Protein AF-A0A0K0D9V3-F1 (afdb_monomer)

Nearest PDB structures (foldseek):
  1c7z-assembly1_A  TM=9.367E-01  e=8.408E-10  Rattus norvegicus
  5htk-assembly1_B  TM=8.788E-01  e=4.627E-10  Homo sapiens
  6etj-assembly1_A  TM=8.778E-01  e=1.338E-09  Homo sapiens
  4d4k-assembly1_A  TM=8.762E-01  e=4.721E-09  Homo sapiens
  2bif-assembly1_B  TM=8.470E-01  e=2.275E-09  Rattus norvegicus

Organism: Angiostrongylus cantonensis (NCBI:txid6313)

Solvent-accessible surface area (backbone atoms only — not comparable to full-atom values): 7078 Å² total; per-residue (Å²): 133,92,77,72,62,76,26,38,34,42,20,11,69,49,69,73,34,42,57,54,52,62,76,39,53,93,53,36,72,45,80,46,75,38,68,74,34,40,51,78,48,63,42,69,58,96,58,50,92,53,49,73,66,52,42,43,72,77,36,51,66,61,44,52,49,34,72,75,37,57,50,76,38,56,45,80,88,31,44,23,53,56,56,48,50,67,54,37,49,66,55,52,58,49,56,73,78,52,77,56,73,47,78,39,62,33,74,63,50,53,51,47,69,76,62,55,79,76,82,80,124

Mean predicted aligned error: 8.4 Å

InterPro domains:
  IPR003094 Fructose-2,6-bisphosphatase [PTHR10606] (5-109)
  IPR013078 Histidine phosphatase superfamily, clade-1 [PF00300] (9-109)
  IPR029033 Histidine phosphatase superfamily [G3DSA:3.40.50.1240] (2-116)
  IPR029033 Histidine phosphatase superfamily [SSF53254] (7-113)

pLDDT: mean 79.08, std 13.3, range [35.47, 93.81]

Sequence (121 aa):
GECANKFCVWSSQRIRAVQTAASLQECSTHIEYWKVLDDIDVVSGICEGLTYDDFQTRYPKQFAERENDKYHFRYPSGESYEDLVSRLEPVIMELERQSNILVISHQVCSYLFTRCPVSTE

Foldseek 3Di:
DDDLPAAEEEFEPDPVRVVVQVVCVVSYNYYHYDVLQEDWFLPCDPCNPDDPVNCCVVPVPLVVVCVVPVQPRAHVVTDHVVRSLVSCVVVLVVPVVDPRYHYRHDDSSVVCSVPVPPPPD

Radius of gyration: 17.29 Å; Cα contacts (8 Å, |Δi|>4): 147; chains: 1; bounding box: 44×36×43 Å

Structure (mmCIF, N/CA/C/O backbone):
data_AF-A0A0K0D9V3-F1
#
_entry.id   AF-A0A0K0D9V3-F1
#
loop_
_atom_site.group_PDB
_atom_site.id
_atom_site.type_symbol
_atom_site.label_atom_id
_atom_site.label_alt_id
_atom_site.label_comp_id
_atom_site.label_asym_id
_atom_site.label_entity_id
_atom_site.label_seq_id
_atom_sit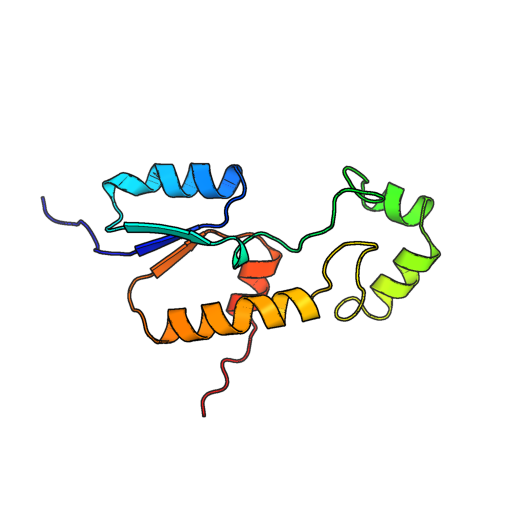e.pdbx_PDB_ins_code
_atom_site.Cartn_x
_atom_site.Cartn_y
_atom_site.Cartn_z
_atom_site.occupancy
_atom_site.B_iso_or_equiv
_atom_site.auth_seq_id
_atom_site.auth_comp_id
_atom_site.auth_asym_id
_atom_site.auth_atom_id
_atom_site.pdbx_PDB_model_num
ATOM 1 N N . GLY A 1 1 ? -25.014 11.633 21.254 1.00 38.12 1 GLY A N 1
ATOM 2 C CA . GLY A 1 1 ? -25.484 11.153 19.947 1.00 38.12 1 GLY A CA 1
ATOM 3 C C . GLY A 1 1 ? -24.542 10.063 19.520 1.00 38.12 1 GLY A C 1
ATOM 4 O O . GLY A 1 1 ? -23.400 10.365 19.216 1.00 38.12 1 GLY A O 1
ATOM 5 N N . GLU A 1 2 ? -24.975 8.815 19.648 1.00 55.53 2 GLU A N 1
ATOM 6 C CA . GLU A 1 2 ? -24.194 7.623 19.320 1.00 55.53 2 GLU A CA 1
ATOM 7 C C . GLU A 1 2 ? -24.094 7.452 17.804 1.00 55.53 2 GLU A C 1
ATOM 9 O O . GLU A 1 2 ? -25.108 7.279 17.134 1.00 55.53 2 GLU A O 1
ATOM 14 N N . CYS A 1 3 ? -22.875 7.492 17.273 1.00 48.22 3 CYS A N 1
ATOM 15 C CA . CYS A 1 3 ? -22.522 6.846 16.006 1.00 48.22 3 CYS A CA 1
ATOM 16 C C . CYS A 1 3 ? -20.995 6.754 15.868 1.00 48.22 3 CYS A 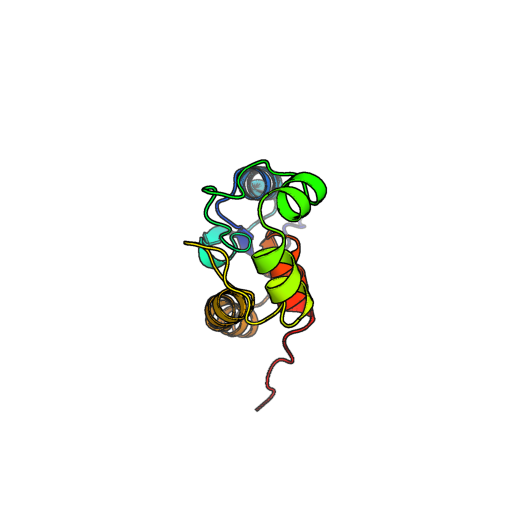C 1
ATOM 18 O O . CYS A 1 3 ? -20.417 7.191 14.881 1.00 48.22 3 CYS A O 1
ATOM 20 N N . ALA A 1 4 ? -20.305 6.205 16.870 1.00 58.81 4 ALA A N 1
ATOM 21 C CA . ALA A 1 4 ? -18.943 5.738 16.634 1.00 58.81 4 ALA A CA 1
ATOM 22 C C . ALA A 1 4 ? -19.062 4.316 16.082 1.00 58.81 4 ALA A C 1
ATOM 24 O O . ALA A 1 4 ? -19.134 3.355 16.849 1.00 58.81 4 ALA A O 1
ATOM 25 N N . ASN A 1 5 ? -19.172 4.180 14.756 1.00 58.44 5 ASN A N 1
ATOM 26 C CA . ASN A 1 5 ? -18.916 2.889 14.125 1.00 58.44 5 ASN A CA 1
ATOM 27 C C . ASN A 1 5 ? -17.529 2.443 14.599 1.00 58.44 5 ASN A C 1
ATOM 29 O O . ASN A 1 5 ? -16.536 3.118 14.351 1.00 58.44 5 ASN A O 1
ATOM 33 N N . LYS A 1 6 ? -17.472 1.349 15.358 1.00 71.12 6 LYS A N 1
ATOM 34 C CA . LYS A 1 6 ? -16.232 0.830 15.935 1.00 71.12 6 LYS A CA 1
ATOM 35 C C . LYS A 1 6 ? -15.454 0.098 14.846 1.00 71.12 6 LYS A C 1
ATOM 37 O O . LYS A 1 6 ? -15.568 -1.117 14.732 1.00 71.12 6 LYS A O 1
ATOM 42 N N . PHE A 1 7 ? -14.728 0.840 14.015 1.00 87.38 7 PHE A N 1
ATOM 43 C CA . PHE A 1 7 ? -13.824 0.262 13.022 1.00 87.38 7 PHE A CA 1
ATOM 44 C C . PHE A 1 7 ? -12.360 0.480 13.412 1.00 87.38 7 PHE A C 1
ATOM 46 O O . PHE A 1 7 ? -12.017 1.466 14.076 1.00 87.38 7 PHE A O 1
ATOM 53 N N . CYS A 1 8 ? -11.504 -0.464 13.023 1.00 91.00 8 CYS A N 1
ATOM 54 C CA . CYS A 1 8 ? -10.053 -0.327 13.109 1.00 91.00 8 CYS A CA 1
ATOM 55 C C . CYS A 1 8 ? -9.528 0.288 11.808 1.00 91.00 8 CYS A C 1
ATOM 57 O O . CYS A 1 8 ? -10.063 0.016 10.733 1.00 91.00 8 CYS A O 1
ATOM 59 N N . VAL A 1 9 ? -8.501 1.126 11.890 1.00 92.62 9 VAL A N 1
ATOM 60 C CA . VAL A 1 9 ? -7.833 1.704 10.721 1.00 92.62 9 VAL A CA 1
ATOM 61 C C . VAL A 1 9 ? -6.454 1.083 10.590 1.00 92.62 9 VAL A C 1
ATOM 63 O O . VAL A 1 9 ? -5.643 1.183 11.504 1.00 92.62 9 VAL A O 1
ATOM 66 N N . TRP A 1 10 ? -6.156 0.502 9.437 1.00 93.81 10 TRP A N 1
ATOM 67 C CA . TRP A 1 10 ? -4.812 0.059 9.085 1.00 93.81 10 TRP A CA 1
ATOM 68 C C . TRP A 1 10 ? -4.247 0.976 8.014 1.00 93.81 10 TRP A C 1
ATOM 70 O O . TRP A 1 10 ? -4.800 1.085 6.924 1.00 93.81 10 TRP A O 1
ATOM 80 N N . SER A 1 11 ? -3.148 1.654 8.314 1.00 92.88 11 SER A N 1
ATOM 81 C CA . SER A 1 11 ? -2.524 2.625 7.420 1.00 92.88 11 SER A CA 1
ATOM 82 C C . SER A 1 11 ? -1.124 2.189 7.019 1.00 92.88 11 SER A C 1
ATOM 84 O O . SER A 1 11 ? -0.379 1.640 7.827 1.00 92.88 11 SER A O 1
ATOM 86 N N . SER A 1 12 ? -0.716 2.526 5.795 1.00 91.31 12 SER A N 1
ATOM 87 C CA . SER A 1 12 ? 0.707 2.555 5.437 1.00 91.31 12 SER A CA 1
ATOM 88 C C . SER A 1 12 ? 1.478 3.583 6.286 1.00 91.31 12 SER A C 1
ATOM 90 O O . SER A 1 12 ? 0.877 4.488 6.879 1.00 91.31 12 SER A O 1
ATOM 92 N N . GLN A 1 13 ? 2.806 3.485 6.315 1.00 89.06 13 GLN A N 1
ATOM 93 C CA . GLN A 1 13 ? 3.699 4.391 7.049 1.00 89.06 13 GLN A CA 1
ATOM 94 C C . GLN A 1 13 ? 4.090 5.639 6.239 1.00 89.06 13 GLN A C 1
ATOM 96 O O . GLN A 1 13 ? 4.753 6.545 6.750 1.00 89.06 13 GLN A O 1
ATOM 101 N N . ARG A 1 14 ? 3.663 5.738 4.975 1.00 86.56 14 ARG A N 1
ATOM 102 C CA . ARG A 1 14 ? 3.921 6.913 4.130 1.00 86.56 14 ARG A CA 1
ATOM 103 C C . ARG A 1 14 ? 3.148 8.137 4.632 1.00 86.56 14 ARG A C 1
ATOM 105 O O . ARG A 1 14 ? 1.966 8.049 4.956 1.00 86.56 14 ARG A O 1
ATOM 112 N N . ILE A 1 15 ? 3.792 9.310 4.586 1.00 86.69 15 ILE A N 1
ATOM 113 C CA . ILE A 1 15 ? 3.285 10.584 5.142 1.00 86.69 15 ILE A CA 1
ATOM 114 C C . ILE A 1 15 ? 1.822 10.866 4.758 1.00 86.69 15 ILE A C 1
ATOM 116 O O . ILE A 1 15 ? 1.017 11.193 5.624 1.00 86.69 15 ILE A O 1
ATOM 120 N N . ARG A 1 16 ? 1.456 10.705 3.478 1.00 89.12 16 ARG A N 1
ATOM 121 C CA . ARG A 1 16 ? 0.092 10.985 2.988 1.00 89.12 16 ARG A CA 1
ATOM 122 C C . ARG A 1 16 ? -0.968 10.074 3.623 1.00 89.12 16 ARG A C 1
ATOM 124 O O . ARG A 1 16 ? -2.049 10.539 3.979 1.00 89.12 16 ARG A O 1
ATOM 131 N N . ALA A 1 17 ? -0.651 8.788 3.781 1.00 90.69 17 ALA A N 1
ATOM 132 C CA . ALA A 1 17 ? -1.546 7.823 4.414 1.00 90.69 17 ALA A CA 1
ATOM 133 C C . ALA A 1 17 ? -1.672 8.103 5.915 1.00 90.69 17 ALA A C 1
ATOM 135 O O . ALA A 1 17 ? -2.786 8.193 6.423 1.00 90.69 17 ALA A O 1
ATOM 136 N N . VAL A 1 18 ? -0.548 8.369 6.590 1.00 91.25 18 VAL A N 1
ATOM 137 C CA . VAL A 1 18 ? -0.520 8.725 8.017 1.00 91.25 18 VAL A CA 1
ATOM 138 C C . VAL A 1 18 ? -1.356 9.975 8.301 1.00 91.25 18 VAL A C 1
ATOM 140 O O . VAL A 1 18 ? -2.136 9.986 9.247 1.00 91.25 18 VAL A O 1
ATOM 143 N N . GLN A 1 19 ? -1.260 11.012 7.463 1.00 92.19 19 GLN A N 1
ATOM 144 C CA . GLN A 1 19 ? -2.080 12.224 7.595 1.00 92.19 19 GLN A CA 1
ATOM 145 C C . GLN A 1 19 ? -3.582 11.934 7.449 1.00 92.19 19 GLN A C 1
ATOM 147 O O . GLN A 1 19 ? -4.405 12.500 8.173 1.00 92.19 19 GLN A O 1
ATOM 152 N N . THR A 1 20 ? -3.942 11.025 6.541 1.00 92.31 20 THR A N 1
ATOM 153 C CA . THR A 1 20 ? -5.338 10.619 6.335 1.00 92.31 20 THR A CA 1
ATOM 154 C C . THR A 1 20 ? -5.845 9.806 7.528 1.00 92.31 20 THR A C 1
ATOM 156 O O . THR A 1 20 ? -6.924 10.088 8.040 1.00 92.31 20 THR A O 1
ATOM 159 N N . ALA A 1 21 ? -5.048 8.858 8.030 1.00 92.44 21 ALA A N 1
ATOM 160 C CA . ALA A 1 21 ? -5.373 8.062 9.211 1.00 92.44 21 ALA A CA 1
ATOM 161 C C . ALA A 1 21 ? -5.553 8.938 10.460 1.00 92.44 21 ALA A C 1
ATOM 163 O O . ALA A 1 21 ? -6.541 8.796 11.176 1.00 92.44 21 ALA A O 1
ATOM 164 N N . ALA A 1 22 ? -4.656 9.906 10.676 1.00 91.12 22 ALA A N 1
ATOM 165 C CA . ALA A 1 22 ? -4.749 10.860 11.781 1.00 91.12 22 ALA A CA 1
ATOM 166 C C . ALA A 1 22 ? -6.064 11.660 11.762 1.00 91.12 22 ALA A C 1
ATOM 168 O O . ALA A 1 22 ? -6.632 11.935 12.815 1.00 91.12 22 ALA A O 1
ATOM 169 N N . SER A 1 23 ? -6.598 11.968 10.576 1.00 91.94 23 SER A N 1
ATOM 170 C CA . SER A 1 23 ? -7.881 12.675 10.433 1.00 91.94 23 SER A CA 1
ATOM 171 C C . SER A 1 23 ? -9.094 11.837 10.865 1.00 91.94 23 SER A C 1
ATOM 173 O O . SER A 1 23 ? -10.179 12.380 11.043 1.00 91.94 23 SER A O 1
ATOM 175 N N . LEU A 1 24 ? -8.929 10.521 11.039 1.00 89.56 24 LEU A N 1
ATOM 176 C CA . LEU A 1 24 ? -9.989 9.585 11.426 1.00 89.56 24 LEU A CA 1
ATOM 177 C C . LEU A 1 24 ? -9.888 9.136 12.890 1.00 89.56 24 LEU A C 1
ATOM 179 O O . LEU A 1 24 ? -10.695 8.319 13.333 1.00 89.56 24 LEU A O 1
ATOM 183 N N . GLN A 1 25 ? -8.930 9.671 13.652 1.00 87.69 25 GLN A N 1
ATOM 184 C CA . GLN A 1 25 ? -8.635 9.221 15.011 1.00 87.69 25 GLN A CA 1
ATOM 185 C C . GLN A 1 25 ? -9.843 9.309 15.952 1.00 87.69 25 GLN A C 1
ATOM 187 O O . GLN A 1 25 ? -10.076 8.377 16.716 1.00 87.69 25 GLN A O 1
ATOM 192 N N . GLU A 1 26 ? -10.651 10.367 15.853 1.00 86.06 26 GLU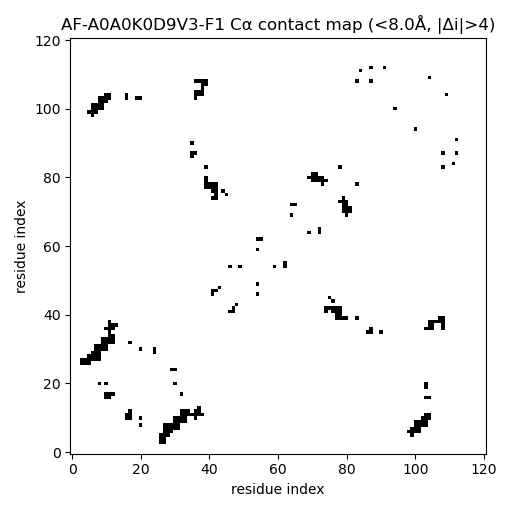 A N 1
ATOM 193 C CA . GLU A 1 26 ? -11.856 10.549 16.680 1.00 86.06 26 GLU A CA 1
ATOM 194 C C . GLU A 1 26 ? -13.002 9.588 16.320 1.00 86.06 26 GLU A C 1
ATOM 196 O O . GLU A 1 26 ? -13.898 9.355 17.130 1.00 86.06 26 GLU A O 1
ATOM 201 N N . CYS A 1 27 ? -12.985 9.027 15.108 1.00 85.44 27 CYS A N 1
ATOM 202 C CA . CYS A 1 27 ? -14.028 8.134 14.600 1.00 85.44 27 CYS A CA 1
ATOM 203 C C . CYS A 1 27 ? -13.623 6.652 14.624 1.00 85.44 27 CYS A C 1
ATOM 205 O O . CYS A 1 27 ? -14.475 5.793 14.411 1.00 85.44 27 CYS A O 1
ATOM 207 N N . SER A 1 28 ? -12.345 6.349 14.864 1.00 86.00 28 SER A N 1
ATOM 208 C CA . SER A 1 28 ? -11.791 4.991 14.867 1.00 86.00 28 SER A CA 1
ATOM 209 C C . SER A 1 28 ? -11.624 4.432 16.281 1.00 86.00 28 SER A C 1
ATOM 211 O O . SER A 1 28 ? -11.426 5.176 17.238 1.00 86.00 28 SER A O 1
ATOM 213 N N . THR A 1 29 ? -11.660 3.105 16.422 1.00 87.19 29 THR A N 1
ATOM 214 C CA . THR A 1 29 ? -11.350 2.444 17.707 1.00 87.19 29 THR A CA 1
ATOM 215 C C . THR A 1 29 ? -9.845 2.355 17.938 1.00 87.19 29 THR A C 1
ATOM 217 O O . THR A 1 29 ? -9.365 2.538 19.056 1.00 87.19 29 THR A O 1
ATOM 220 N N . HIS A 1 30 ? -9.101 2.058 16.876 1.00 89.50 30 HIS A N 1
ATOM 221 C CA . HIS A 1 30 ? -7.656 1.912 16.899 1.00 89.50 30 HIS A CA 1
ATOM 222 C C . HIS A 1 30 ? -7.084 2.226 15.512 1.00 89.50 30 HIS A C 1
ATOM 224 O O . HIS A 1 30 ? -7.768 2.023 14.506 1.00 89.50 30 HIS A O 1
ATOM 230 N N . ILE A 1 31 ? -5.847 2.726 15.474 1.00 91.31 31 ILE A N 1
ATOM 231 C CA . ILE A 1 31 ? -5.093 2.970 14.243 1.00 91.31 31 ILE A CA 1
ATOM 232 C C . ILE A 1 31 ? -3.775 2.209 14.338 1.00 91.31 31 ILE A C 1
ATOM 234 O O . ILE A 1 31 ? -2.989 2.445 15.256 1.00 91.31 31 ILE A O 1
ATOM 238 N N . GLU A 1 32 ? -3.517 1.357 13.355 1.00 92.62 32 GLU A N 1
ATOM 239 C CA . GLU A 1 32 ? -2.284 0.591 13.225 1.00 92.62 32 GLU A CA 1
ATOM 240 C C . GLU A 1 32 ? -1.524 1.001 11.967 1.00 92.62 32 GLU A C 1
ATOM 242 O O . GLU A 1 32 ? -2.112 1.244 10.912 1.00 92.62 32 GLU A O 1
ATOM 247 N N . TYR A 1 33 ? -0.196 1.035 12.065 1.00 91.75 33 TYR A N 1
ATOM 248 C CA . TYR A 1 33 ? 0.676 1.448 10.969 1.00 91.75 33 TYR A CA 1
ATOM 249 C C . TYR A 1 33 ? 1.507 0.275 10.459 1.00 91.75 33 TYR A C 1
ATOM 251 O O . TYR A 1 33 ? 2.493 -0.133 11.077 1.00 91.75 33 TYR A O 1
ATOM 259 N N . TRP A 1 34 ? 1.137 -0.232 9.291 1.00 89.38 34 TRP A N 1
ATOM 260 C CA . TRP A 1 34 ? 1.705 -1.429 8.694 1.00 89.38 34 TRP A CA 1
ATOM 261 C C . TRP A 1 34 ? 2.633 -1.036 7.548 1.00 89.38 34 TRP A C 1
ATOM 263 O O . TRP A 1 34 ? 2.182 -0.559 6.509 1.00 89.38 34 TRP A O 1
ATOM 273 N N . LYS A 1 35 ? 3.941 -1.282 7.701 1.00 85.94 35 LYS A N 1
ATOM 274 C CA . LYS A 1 35 ? 4.915 -1.065 6.614 1.00 85.94 35 LYS A CA 1
ATOM 275 C C . LYS A 1 35 ? 4.563 -1.883 5.365 1.00 85.94 35 LYS A C 1
ATOM 277 O O . LYS A 1 35 ? 4.782 -1.449 4.247 1.00 85.94 35 LYS A O 1
ATOM 282 N N . VAL A 1 36 ? 3.939 -3.044 5.552 1.00 85.06 36 VAL A N 1
ATOM 283 C CA . VAL A 1 36 ? 3.450 -3.904 4.466 1.00 85.06 36 VAL A CA 1
ATOM 284 C C . VAL A 1 36 ? 2.259 -3.330 3.684 1.00 85.06 36 VAL A C 1
ATOM 286 O O . VAL A 1 36 ? 1.858 -3.902 2.677 1.00 85.06 36 VAL A O 1
ATOM 289 N N . LEU A 1 37 ? 1.709 -2.186 4.087 1.00 84.94 37 LEU A N 1
ATOM 290 C CA . LEU A 1 37 ? 0.742 -1.432 3.287 1.00 84.94 37 LEU A CA 1
ATOM 291 C C . LEU A 1 37 ? 1.388 -0.284 2.507 1.00 84.94 37 LEU A C 1
ATOM 293 O O . LEU A 1 37 ? 0.684 0.415 1.771 1.00 84.94 37 LEU A O 1
ATOM 297 N N . ASP A 1 38 ? 2.697 -0.066 2.663 1.00 83.88 38 ASP A N 1
ATOM 298 C CA . ASP A 1 38 ? 3.428 0.884 1.833 1.00 83.88 38 ASP A CA 1
ATOM 299 C C . ASP A 1 38 ? 3.323 0.461 0.368 1.00 83.88 38 ASP A C 1
ATOM 301 O O . ASP A 1 38 ? 3.251 -0.737 0.058 1.00 83.88 38 ASP A O 1
ATOM 305 N N . ASP A 1 39 ? 3.269 1.469 -0.510 1.00 74.81 39 ASP A N 1
ATOM 306 C CA . ASP A 1 39 ? 3.271 1.271 -1.958 1.00 74.81 39 ASP A CA 1
ATOM 307 C C . ASP A 1 39 ? 4.468 0.413 -2.369 1.00 74.81 39 ASP A C 1
ATOM 309 O O . ASP A 1 39 ? 5.410 0.259 -1.587 1.00 74.81 39 ASP A O 1
ATOM 313 N N . ILE A 1 40 ? 4.433 -0.116 -3.593 1.00 73.88 40 ILE A N 1
ATOM 314 C CA . ILE A 1 40 ? 5.564 -0.866 -4.143 1.00 73.88 40 ILE A CA 1
ATOM 315 C C . ILE A 1 40 ? 6.859 -0.094 -3.866 1.00 73.88 40 ILE A C 1
ATOM 317 O O . ILE A 1 40 ? 6.981 1.080 -4.240 1.00 73.88 40 ILE A O 1
ATOM 321 N N . ASP A 1 41 ? 7.797 -0.726 -3.157 1.00 65.06 41 ASP A N 1
ATOM 322 C CA . ASP A 1 41 ? 9.084 -0.131 -2.833 1.00 65.06 41 ASP A CA 1
ATOM 323 C C . ASP A 1 41 ? 9.892 -0.084 -4.125 1.00 65.06 41 ASP A C 1
ATOM 325 O O . ASP A 1 41 ? 10.758 -0.908 -4.419 1.00 65.06 41 ASP A O 1
ATOM 329 N N . VAL A 1 42 ? 9.622 0.932 -4.934 1.00 57.88 42 VAL A N 1
ATOM 330 C CA . VAL A 1 42 ? 10.603 1.423 -5.880 1.00 57.88 42 VAL A CA 1
ATOM 331 C C . VAL A 1 42 ? 11.662 2.047 -4.990 1.00 57.88 42 VAL A C 1
ATOM 333 O O . VAL A 1 42 ? 11.470 3.161 -4.499 1.00 57.88 42 VAL A O 1
ATOM 336 N N . VAL A 1 43 ? 12.752 1.330 -4.689 1.00 49.00 43 VAL A N 1
ATOM 337 C CA . VAL A 1 43 ? 13.891 2.013 -4.085 1.00 49.00 43 VAL A CA 1
ATOM 338 C C . VAL A 1 43 ? 14.245 3.140 -5.032 1.00 49.00 43 VAL A C 1
ATOM 340 O O . VAL A 1 43 ? 14.623 2.953 -6.191 1.00 49.00 43 VAL A O 1
ATOM 343 N N . SER A 1 44 ? 14.038 4.316 -4.470 1.00 49.50 44 SER A N 1
ATOM 344 C CA . SER A 1 44 ? 14.350 5.645 -4.929 1.00 49.50 44 SER A CA 1
ATOM 345 C C . SER A 1 44 ? 15.858 5.815 -5.142 1.00 49.50 44 SER A C 1
ATOM 347 O O . SER A 1 44 ? 16.540 6.604 -4.506 1.00 49.50 44 SER A O 1
ATOM 349 N N . GLY A 1 45 ? 16.429 4.984 -6.001 1.00 55.38 45 GLY A N 1
ATOM 350 C CA . GLY A 1 45 ? 17.761 5.179 -6.531 1.00 55.38 45 GLY A CA 1
ATOM 351 C C . GLY A 1 45 ? 17.624 5.753 -7.925 1.00 55.38 45 GLY A C 1
ATOM 352 O O . GLY A 1 45 ? 17.248 6.899 -8.140 1.00 55.38 45 GLY A O 1
ATOM 353 N N . ILE A 1 46 ? 17.884 4.887 -8.894 1.00 53.78 46 ILE A N 1
ATOM 354 C CA . ILE A 1 46 ? 17.983 5.218 -10.311 1.00 53.78 46 ILE A CA 1
ATOM 355 C C . ILE A 1 46 ? 16.706 5.878 -10.871 1.00 53.78 46 ILE A C 1
ATOM 357 O O . ILE A 1 46 ? 16.794 6.645 -11.827 1.00 53.78 46 ILE A O 1
ATOM 361 N N . CYS A 1 47 ? 15.543 5.585 -10.282 1.00 58.31 47 CYS A N 1
ATOM 362 C CA . CYS A 1 47 ? 14.232 6.030 -10.758 1.00 58.31 47 CYS A CA 1
ATOM 363 C C . CYS A 1 47 ? 13.528 7.030 -9.824 1.00 58.31 47 CYS A C 1
ATOM 365 O O . CYS A 1 47 ? 12.379 7.378 -10.090 1.00 58.31 47 CYS A O 1
ATOM 367 N N . GLU A 1 48 ? 14.174 7.501 -8.746 1.00 60.56 48 GLU A N 1
ATOM 368 C CA . GLU A 1 48 ? 13.568 8.515 -7.870 1.00 60.56 48 GLU A CA 1
ATOM 369 C C . GLU A 1 48 ? 13.360 9.827 -8.625 1.00 60.56 48 GLU A C 1
ATOM 371 O O . GLU A 1 48 ? 14.307 10.403 -9.159 1.00 60.56 48 GLU A O 1
ATOM 376 N N . GLY A 1 49 ? 12.118 10.311 -8.669 1.00 62.75 49 GLY A N 1
ATOM 377 C CA . GLY A 1 49 ? 11.788 11.588 -9.304 1.00 62.75 49 GLY A CA 1
ATOM 378 C C . GLY A 1 49 ? 11.912 11.602 -10.830 1.00 62.75 49 GLY A C 1
ATOM 379 O O . GLY A 1 49 ? 11.728 12.663 -11.423 1.00 62.75 49 GLY A O 1
ATOM 380 N N . LEU A 1 50 ? 12.192 10.461 -11.473 1.00 68.81 50 LEU A N 1
ATOM 381 C CA . LEU A 1 50 ? 12.143 10.365 -12.928 1.00 68.81 50 LEU A CA 1
ATOM 382 C C . LEU A 1 50 ? 10.692 10.336 -13.393 1.00 68.81 50 LEU A C 1
ATOM 384 O O . LEU A 1 50 ? 9.869 9.565 -12.891 1.00 68.81 50 LEU A O 1
ATOM 388 N N . THR A 1 51 ? 10.389 11.154 -14.395 1.00 75.12 51 THR A N 1
ATOM 389 C CA . THR A 1 51 ? 9.149 10.984 -15.144 1.00 75.12 51 THR A CA 1
ATOM 390 C C . THR A 1 51 ? 9.221 9.704 -15.977 1.00 75.12 51 THR A C 1
ATOM 392 O O . THR A 1 51 ? 10.290 9.125 -16.191 1.00 75.12 51 THR A O 1
ATOM 395 N N . TYR A 1 52 ? 8.070 9.241 -16.457 1.00 73.75 52 TYR A N 1
ATOM 396 C CA . TYR A 1 52 ? 8.016 8.081 -17.345 1.00 73.75 52 TYR A CA 1
ATOM 397 C C . TYR A 1 52 ? 8.878 8.286 -18.605 1.00 73.75 52 TYR A C 1
ATOM 399 O O . TYR A 1 52 ? 9.604 7.377 -19.007 1.00 73.75 52 TYR A O 1
ATOM 407 N N . ASP A 1 53 ? 8.874 9.505 -19.149 1.00 80.38 53 ASP A N 1
ATOM 408 C CA . ASP A 1 53 ? 9.652 9.887 -20.331 1.00 80.38 53 ASP A CA 1
ATOM 409 C C . ASP A 1 53 ? 11.163 9.871 -20.049 1.00 80.38 53 ASP A C 1
ATOM 411 O O . ASP A 1 53 ? 11.954 9.369 -20.857 1.00 80.38 53 ASP A O 1
ATOM 415 N N . ASP A 1 54 ? 11.580 10.347 -18.869 1.00 80.00 54 ASP A N 1
ATOM 416 C CA . ASP A 1 54 ? 12.981 10.283 -18.444 1.00 80.00 54 ASP A CA 1
ATOM 417 C C . ASP A 1 54 ? 13.440 8.834 -18.256 1.00 80.00 54 ASP A C 1
ATOM 419 O O . ASP A 1 54 ? 14.557 8.476 -18.637 1.00 80.00 54 ASP A O 1
ATOM 423 N N . PHE A 1 55 ? 12.578 7.980 -17.694 1.00 79.88 55 PHE A N 1
ATOM 424 C CA . PHE A 1 55 ? 12.870 6.562 -17.509 1.00 79.88 55 PHE A CA 1
ATOM 425 C C . PHE A 1 55 ? 13.022 5.841 -18.854 1.00 79.88 55 PHE A C 1
ATOM 427 O O . PHE A 1 55 ? 13.997 5.114 -19.045 1.00 79.88 55 PHE A O 1
ATOM 434 N N . GLN A 1 56 ? 12.130 6.098 -19.815 1.00 82.06 56 GLN A N 1
ATOM 435 C CA . GLN A 1 56 ? 12.227 5.542 -21.165 1.00 82.06 56 GLN A CA 1
ATOM 436 C C . GLN A 1 56 ? 13.511 5.990 -21.877 1.00 82.06 56 GLN A C 1
ATOM 438 O O . GLN A 1 56 ? 14.188 5.180 -22.512 1.00 82.06 56 GLN A O 1
ATOM 443 N N . THR A 1 57 ? 13.868 7.269 -21.746 1.00 84.06 57 THR A N 1
ATOM 444 C CA . THR A 1 57 ? 15.047 7.846 -22.407 1.00 84.06 57 THR A CA 1
ATOM 445 C C . THR A 1 57 ? 16.349 7.333 -21.793 1.00 84.06 57 THR A C 1
ATOM 447 O O . THR A 1 57 ? 17.300 7.012 -22.506 1.00 84.06 57 THR A O 1
ATOM 450 N N . ARG A 1 58 ? 16.408 7.243 -20.461 1.00 81.88 58 ARG A N 1
ATOM 451 C CA . ARG A 1 58 ? 17.626 6.897 -19.719 1.00 81.88 58 ARG A CA 1
ATOM 452 C C . ARG A 1 58 ? 17.841 5.388 -19.588 1.00 81.88 58 ARG A C 1
ATOM 454 O O . ARG A 1 58 ? 18.989 4.948 -19.523 1.00 81.88 58 ARG A O 1
ATOM 461 N N . TYR A 1 59 ? 16.762 4.604 -19.581 1.00 81.50 59 TYR A N 1
ATOM 462 C CA . TYR A 1 59 ? 16.765 3.152 -19.370 1.00 81.50 59 TYR A CA 1
ATOM 463 C C . TYR A 1 59 ? 15.868 2.410 -20.383 1.00 81.50 59 TYR A C 1
ATOM 465 O O . T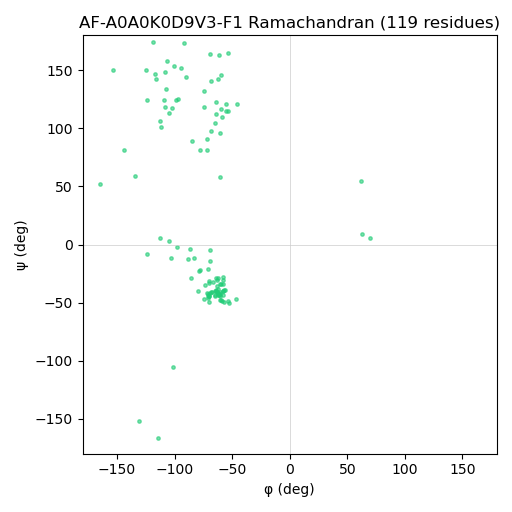YR A 1 59 ? 14.957 1.678 -19.990 1.00 81.50 59 TYR A O 1
ATOM 473 N N . PRO A 1 60 ? 16.122 2.535 -21.703 1.00 85.44 60 PRO A N 1
ATOM 474 C CA . PRO A 1 60 ? 15.243 1.974 -22.735 1.00 85.44 60 PRO A CA 1
ATOM 475 C C . PRO A 1 60 ? 15.163 0.440 -22.706 1.00 85.44 60 PRO A C 1
ATOM 477 O O . PRO A 1 60 ? 14.137 -0.130 -23.070 1.00 85.44 60 PRO A O 1
ATOM 480 N N . LYS A 1 61 ? 16.225 -0.246 -22.256 1.00 85.12 61 LYS A N 1
ATOM 481 C CA . LYS A 1 61 ? 16.232 -1.714 -22.122 1.00 85.12 61 LYS A CA 1
ATOM 482 C C . LYS A 1 61 ? 15.321 -2.173 -20.988 1.00 85.12 61 LYS A C 1
ATOM 484 O O . LYS A 1 61 ? 14.460 -3.014 -21.204 1.00 85.12 61 LYS A O 1
ATOM 489 N N . GLN A 1 62 ? 15.466 -1.562 -19.815 1.00 82.50 62 GLN A N 1
ATOM 490 C CA . GLN A 1 62 ? 14.639 -1.848 -18.645 1.00 82.50 62 GLN A CA 1
ATOM 491 C C . GLN A 1 62 ? 13.174 -1.495 -18.903 1.00 82.50 62 GLN A C 1
ATOM 493 O O . GLN A 1 62 ? 12.274 -2.199 -18.460 1.00 82.50 62 GLN A O 1
ATOM 498 N N . PHE A 1 63 ? 12.927 -0.422 -19.655 1.00 82.75 63 PHE A N 1
ATOM 499 C CA . PHE A 1 63 ? 11.589 -0.068 -20.101 1.00 82.75 63 PHE A CA 1
ATOM 500 C C . PHE A 1 63 ? 10.968 -1.171 -20.967 1.00 82.75 63 PHE A C 1
ATOM 502 O O . PHE A 1 63 ? 9.845 -1.588 -20.703 1.00 82.75 63 PHE A O 1
ATOM 509 N N . ALA A 1 64 ? 11.704 -1.688 -21.956 1.00 86.00 64 ALA A N 1
ATOM 510 C CA . ALA A 1 64 ? 11.230 -2.783 -22.802 1.00 86.00 64 ALA A CA 1
ATOM 511 C C . ALA A 1 64 ? 11.004 -4.085 -22.011 1.00 86.00 64 ALA A C 1
ATOM 513 O O . ALA A 1 64 ? 10.011 -4.771 -22.233 1.00 86.00 64 ALA A O 1
ATOM 514 N N . GLU A 1 65 ? 11.886 -4.406 -21.061 1.00 84.38 65 GLU A N 1
ATOM 515 C CA . GLU A 1 65 ? 11.730 -5.557 -20.158 1.00 84.38 65 GLU A CA 1
ATOM 516 C C . GLU A 1 65 ? 10.469 -5.428 -19.292 1.00 84.38 65 GLU A C 1
ATOM 518 O O . GLU A 1 65 ? 9.696 -6.379 -19.182 1.00 84.38 65 GLU A O 1
ATOM 523 N N . ARG A 1 66 ? 10.218 -4.234 -18.742 1.00 82.88 66 ARG A N 1
ATOM 524 C CA . ARG A 1 66 ? 9.009 -3.926 -17.970 1.00 82.88 66 ARG A CA 1
ATOM 525 C C . ARG A 1 66 ? 7.735 -4.021 -18.806 1.00 82.88 66 ARG A C 1
ATOM 527 O O . ARG A 1 66 ? 6.716 -4.455 -18.286 1.00 82.88 66 ARG A O 1
ATOM 534 N N . GLU A 1 67 ? 7.756 -3.583 -20.061 1.00 83.00 67 GLU A N 1
ATOM 535 C CA . GLU A 1 67 ? 6.592 -3.701 -20.951 1.00 83.00 67 GLU A CA 1
ATOM 536 C C . GLU A 1 67 ? 6.333 -5.157 -21.359 1.00 83.00 67 GLU A C 1
ATOM 538 O O . GLU A 1 67 ? 5.180 -5.554 -21.511 1.00 83.00 67 GLU A O 1
ATOM 543 N N . ASN A 1 68 ? 7.388 -5.967 -21.491 1.00 88.06 68 ASN A N 1
ATOM 544 C CA . ASN A 1 68 ? 7.262 -7.386 -21.808 1.00 88.06 68 ASN A CA 1
ATOM 545 C C . ASN A 1 68 ? 6.687 -8.196 -20.635 1.00 88.06 68 ASN A C 1
ATOM 547 O O . ASN A 1 68 ? 5.812 -9.033 -20.840 1.00 88.06 68 ASN A O 1
ATOM 551 N N . ASP A 1 69 ? 7.160 -7.946 -19.411 1.00 84.81 69 ASP A N 1
ATOM 552 C CA . ASP A 1 69 ? 6.663 -8.626 -18.214 1.00 84.81 69 ASP A CA 1
ATOM 553 C C . ASP A 1 69 ? 6.635 -7.694 -17.000 1.00 84.81 69 ASP A C 1
ATOM 555 O O . ASP A 1 69 ? 7.507 -7.707 -16.132 1.00 84.81 69 ASP A O 1
ATOM 559 N N . LYS A 1 70 ? 5.584 -6.876 -16.923 1.00 80.19 70 LYS A N 1
ATOM 560 C CA . LYS A 1 70 ? 5.413 -5.905 -15.837 1.00 80.19 70 LYS A CA 1
ATOM 561 C C . LYS A 1 70 ? 5.280 -6.563 -14.461 1.00 80.19 70 LYS A C 1
ATOM 563 O O . LYS A 1 70 ? 5.612 -5.923 -13.466 1.00 80.19 70 LYS A O 1
ATOM 568 N N . TYR A 1 71 ? 4.748 -7.785 -14.394 1.00 80.69 71 TYR A N 1
ATOM 569 C CA . TYR A 1 71 ? 4.449 -8.442 -13.123 1.00 80.69 71 TYR A CA 1
ATOM 570 C C . TYR A 1 71 ? 5.730 -8.944 -12.444 1.00 80.69 71 TYR A C 1
ATOM 572 O O . TYR A 1 71 ? 5.953 -8.644 -11.269 1.00 80.69 71 TYR A O 1
ATOM 580 N N . HIS A 1 72 ? 6.601 -9.618 -13.200 1.00 83.69 72 HIS A N 1
ATOM 581 C CA . HIS A 1 72 ? 7.870 -10.137 -12.681 1.00 83.69 72 HIS A CA 1
ATOM 582 C C . HIS A 1 72 ? 9.027 -9.132 -12.781 1.00 83.69 72 HIS A C 1
ATOM 584 O O . HIS A 1 72 ? 10.079 -9.343 -12.174 1.00 83.69 72 HIS A O 1
ATOM 590 N N . PHE A 1 73 ? 8.868 -8.026 -13.519 1.00 82.88 73 PHE A N 1
ATOM 591 C CA . PHE A 1 73 ? 9.895 -6.989 -13.590 1.00 82.88 73 PHE A CA 1
ATOM 592 C C . PHE A 1 73 ? 10.180 -6.406 -12.202 1.00 82.88 73 PHE A C 1
ATOM 594 O O . PHE A 1 73 ? 9.332 -5.760 -11.582 1.00 82.88 73 PHE A O 1
ATOM 601 N N . ARG A 1 74 ? 11.415 -6.603 -11.738 1.00 81.25 74 ARG A N 1
ATOM 602 C CA . ARG A 1 74 ? 11.916 -6.055 -10.480 1.00 81.25 74 ARG A CA 1
ATOM 603 C C . ARG A 1 74 ? 12.729 -4.798 -10.756 1.00 81.25 74 ARG A C 1
ATOM 605 O O . ARG A 1 74 ? 13.715 -4.833 -11.496 1.00 81.25 74 ARG A O 1
ATOM 612 N N . TYR A 1 75 ? 12.347 -3.690 -10.128 1.00 76.06 75 TYR A N 1
ATOM 613 C CA . TYR A 1 75 ? 13.148 -2.470 -10.190 1.00 76.06 75 TYR A CA 1
ATOM 614 C C . TYR A 1 75 ? 14.531 -2.706 -9.556 1.00 76.06 75 TYR A C 1
ATOM 616 O O . TYR A 1 75 ? 14.622 -3.406 -8.547 1.00 76.06 75 TYR A O 1
ATOM 624 N N . PRO A 1 76 ? 15.625 -2.130 -10.092 1.00 74.38 76 PRO A N 1
ATOM 625 C CA . PRO A 1 76 ? 16.940 -2.245 -9.468 1.00 74.38 76 PRO A CA 1
ATOM 626 C C . PRO A 1 76 ? 16.905 -1.770 -8.011 1.00 74.38 76 PRO A C 1
ATOM 628 O O . PRO A 1 76 ? 16.563 -0.620 -7.741 1.00 74.38 76 PRO A O 1
ATOM 631 N N . SER A 1 77 ? 17.255 -2.669 -7.087 1.00 73.06 77 SER A N 1
ATOM 632 C CA . SER A 1 77 ? 17.151 -2.479 -5.632 1.00 73.06 77 SER A CA 1
ATOM 633 C C . SER A 1 77 ? 15.731 -2.282 -5.079 1.00 73.06 77 SER A C 1
ATOM 635 O O . SER A 1 77 ? 15.617 -1.968 -3.904 1.00 73.06 77 SER A O 1
ATOM 637 N N . GLY A 1 78 ? 14.672 -2.462 -5.872 1.00 78.94 78 GLY A N 1
ATOM 638 C CA . GLY A 1 78 ? 13.272 -2.334 -5.452 1.00 78.94 78 GLY A CA 1
ATOM 639 C C . GLY A 1 78 ? 12.487 -3.650 -5.493 1.00 78.94 78 GLY A C 1
ATOM 640 O O . GLY A 1 78 ? 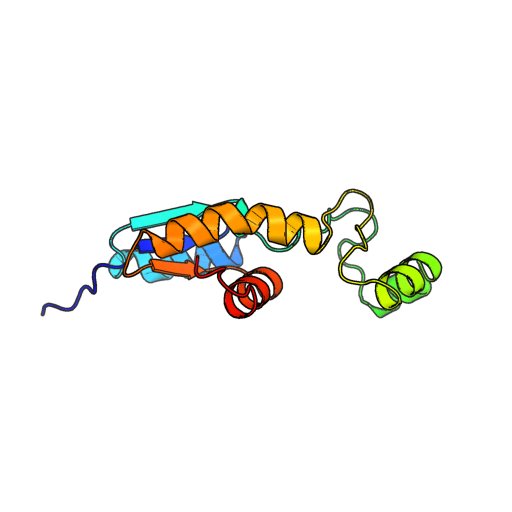13.063 -4.728 -5.626 1.00 78.94 78 GLY A O 1
ATOM 641 N N . GLU A 1 79 ? 11.164 -3.537 -5.395 1.00 76.94 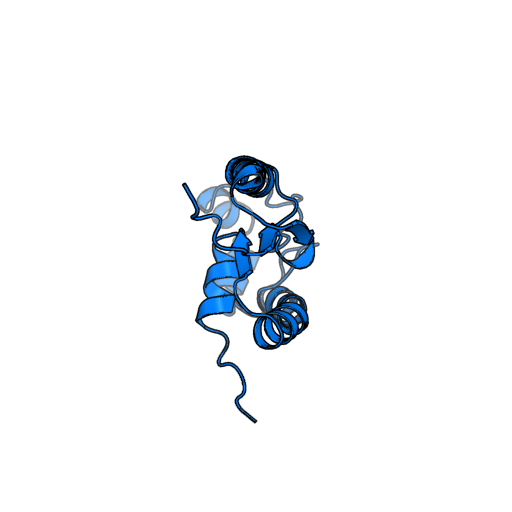79 GLU A N 1
ATOM 642 C CA . GLU A 1 79 ? 10.195 -4.640 -5.448 1.00 76.94 79 GLU A CA 1
ATOM 643 C C . GLU A 1 79 ? 9.631 -4.851 -6.870 1.00 76.94 79 GLU A C 1
ATOM 645 O O . GLU A 1 79 ? 9.550 -3.919 -7.681 1.00 76.94 79 GLU A O 1
ATOM 650 N N . SER A 1 80 ? 9.232 -6.089 -7.175 1.00 84.00 80 SER A N 1
ATOM 651 C CA . SER A 1 80 ? 8.312 -6.417 -8.275 1.00 84.00 80 SER A CA 1
ATOM 652 C C . SER A 1 80 ? 6.852 -6.441 -7.788 1.00 84.00 80 SER A C 1
ATOM 654 O O . SER A 1 80 ? 6.574 -6.337 -6.590 1.00 84.00 80 SER A O 1
ATOM 656 N N . TYR A 1 81 ? 5.886 -6.595 -8.702 1.00 81.88 81 TYR A N 1
ATOM 657 C CA . TYR A 1 81 ? 4.488 -6.814 -8.295 1.00 81.88 81 TYR A CA 1
ATOM 658 C C . TYR A 1 81 ? 4.312 -8.164 -7.588 1.00 81.88 81 TYR A C 1
ATOM 660 O O . TYR A 1 81 ? 3.491 -8.265 -6.683 1.00 81.88 81 TYR A O 1
ATOM 668 N N . GLU A 1 82 ? 5.089 -9.176 -7.971 1.00 84.81 82 GLU A N 1
ATOM 669 C CA . GLU A 1 82 ? 5.118 -10.482 -7.304 1.00 84.81 82 GLU A CA 1
ATOM 670 C C . GLU A 1 82 ? 5.596 -10.379 -5.845 1.00 84.81 82 GLU A C 1
ATOM 672 O O . GLU A 1 82 ? 4.972 -10.952 -4.946 1.00 84.81 82 GLU A O 1
ATOM 677 N N . ASP A 1 83 ? 6.654 -9.598 -5.593 1.00 84.75 83 ASP A N 1
ATOM 678 C CA . ASP A 1 83 ? 7.151 -9.336 -4.236 1.00 84.75 83 ASP A CA 1
ATOM 679 C C . ASP A 1 83 ? 6.060 -8.658 -3.391 1.00 84.75 83 ASP A C 1
ATOM 681 O O . ASP A 1 83 ? 5.811 -9.044 -2.247 1.00 84.75 83 ASP A O 1
ATOM 685 N N . LEU A 1 84 ? 5.347 -7.693 -3.985 1.00 83.38 84 LEU A N 1
ATOM 686 C CA . LEU A 1 84 ? 4.244 -6.999 -3.331 1.00 83.38 84 LEU A CA 1
ATOM 687 C C . LEU A 1 84 ? 3.066 -7.934 -3.015 1.00 83.38 84 LEU A C 1
ATOM 689 O O . LEU A 1 84 ? 2.532 -7.872 -1.911 1.00 83.38 84 LEU A O 1
ATOM 693 N N . VAL A 1 85 ? 2.668 -8.811 -3.943 1.00 84.56 85 VAL A N 1
ATOM 694 C CA . VAL A 1 85 ? 1.612 -9.814 -3.704 1.00 84.56 85 VAL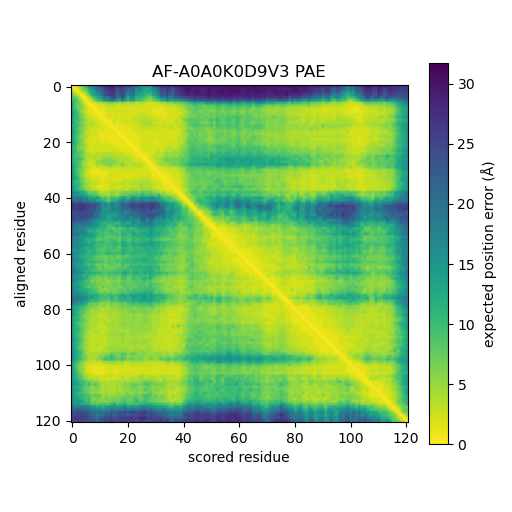 A CA 1
ATOM 695 C C . VAL A 1 85 ? 1.991 -10.724 -2.538 1.00 84.56 85 VAL A C 1
ATOM 697 O O . VAL A 1 85 ? 1.202 -10.875 -1.607 1.00 84.56 85 VAL A O 1
ATOM 700 N N . SER A 1 86 ? 3.218 -11.244 -2.543 1.00 85.75 86 SER A N 1
ATOM 701 C CA . SER A 1 86 ? 3.737 -12.099 -1.468 1.00 85.75 86 SER A CA 1
ATOM 702 C C . SER A 1 86 ? 3.739 -11.378 -0.113 1.00 85.75 86 SER A C 1
ATOM 704 O O . SER A 1 86 ? 3.487 -11.981 0.928 1.00 85.75 86 SER A O 1
ATOM 706 N N . ARG A 1 87 ? 3.985 -10.059 -0.109 1.00 86.69 87 ARG A N 1
ATOM 707 C CA . ARG A 1 87 ? 3.899 -9.216 1.093 1.00 86.69 87 ARG A CA 1
ATOM 708 C C . ARG A 1 87 ? 2.465 -9.064 1.595 1.00 86.69 87 ARG A C 1
ATOM 710 O O . ARG A 1 87 ? 2.244 -9.037 2.801 1.00 86.69 87 ARG A O 1
ATOM 717 N N . LEU A 1 88 ? 1.511 -8.890 0.684 1.00 85.06 88 LEU A N 1
ATOM 718 C CA . LEU A 1 88 ? 0.115 -8.600 1.014 1.00 85.06 88 LEU A CA 1
ATOM 719 C C . LEU A 1 88 ? -0.670 -9.843 1.438 1.00 85.06 88 LEU A C 1
ATOM 721 O O . LEU A 1 88 ? -1.652 -9.696 2.159 1.00 85.06 88 LEU A O 1
ATOM 725 N N . GLU A 1 89 ? -0.242 -11.043 1.049 1.00 86.56 89 GLU A N 1
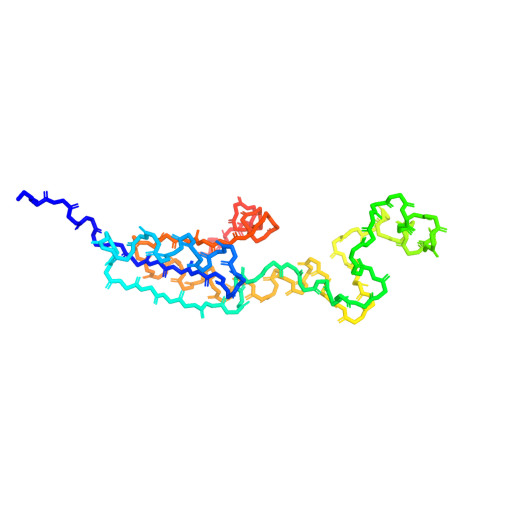ATOM 726 C CA . GLU A 1 89 ? -0.936 -12.299 1.358 1.00 86.56 89 GLU A CA 1
ATOM 727 C C . GLU A 1 89 ? -1.237 -12.477 2.866 1.00 86.56 89 GLU A C 1
ATOM 729 O O . GLU A 1 89 ? -2.412 -12.624 3.209 1.00 86.56 89 GLU A O 1
ATOM 734 N N . PRO A 1 90 ? -0.281 -12.310 3.806 1.00 86.69 90 PRO A N 1
ATOM 735 C CA . PRO A 1 90 ? -0.585 -12.374 5.240 1.00 86.69 90 PRO A CA 1
ATOM 736 C C . PRO A 1 90 ? -1.552 -11.283 5.724 1.00 86.69 90 PRO A C 1
ATOM 738 O O . PRO A 1 90 ? -2.302 -11.497 6.674 1.00 86.69 90 PRO A O 1
ATOM 741 N N . VAL A 1 91 ? -1.540 -10.104 5.090 1.00 87.12 91 VAL A N 1
ATOM 742 C CA . VAL A 1 91 ? -2.449 -8.999 5.441 1.00 87.12 91 VAL A CA 1
ATOM 743 C C . VAL A 1 91 ? -3.869 -9.326 5.002 1.00 87.12 91 VAL A C 1
ATOM 745 O O . VAL A 1 91 ? -4.803 -9.083 5.758 1.00 87.12 91 VAL A O 1
ATOM 748 N N . ILE A 1 92 ? -4.034 -9.900 3.807 1.00 85.06 92 ILE A N 1
ATOM 749 C CA . ILE A 1 92 ? -5.331 -10.366 3.305 1.00 85.06 92 ILE A CA 1
ATOM 750 C C . ILE A 1 92 ? -5.903 -11.420 4.255 1.00 85.06 92 ILE A C 1
ATOM 752 O O . ILE A 1 92 ? -7.040 -11.273 4.691 1.00 85.06 92 ILE A O 1
ATOM 756 N N . MET A 1 93 ? -5.098 -12.407 4.658 1.00 86.25 93 MET A N 1
ATOM 757 C CA . MET A 1 93 ? -5.532 -13.441 5.605 1.00 86.25 93 MET A CA 1
ATOM 758 C C . MET A 1 93 ? -6.007 -12.858 6.948 1.00 86.25 93 MET A C 1
ATOM 760 O O . MET A 1 93 ? -6.997 -13.319 7.516 1.00 86.25 93 MET A O 1
ATOM 764 N N . GLU A 1 94 ? -5.332 -11.832 7.478 1.00 86.25 94 GLU A N 1
ATOM 765 C CA . GLU A 1 94 ? -5.778 -11.191 8.723 1.00 86.25 94 GLU A CA 1
ATOM 766 C C . GLU A 1 94 ? -7.029 -10.322 8.505 1.00 86.25 94 GLU A C 1
ATOM 768 O O . GLU A 1 94 ? -7.912 -10.301 9.364 1.00 86.25 94 GLU A O 1
ATOM 773 N N . LEU A 1 95 ? -7.166 -9.662 7.346 1.00 85.69 95 LEU A N 1
ATOM 774 C CA . LEU A 1 95 ? -8.390 -8.935 6.985 1.00 85.69 95 LEU A CA 1
ATOM 775 C C . LEU A 1 95 ? -9.613 -9.857 6.926 1.00 85.69 95 LEU A C 1
ATOM 777 O O . LEU A 1 95 ? -10.699 -9.417 7.287 1.00 85.69 95 LEU A O 1
ATOM 781 N N . GLU A 1 96 ? -9.456 -11.117 6.516 1.00 84.94 96 GLU A N 1
ATOM 782 C CA . GLU A 1 96 ? -10.546 -12.103 6.526 1.00 84.94 96 GLU A CA 1
ATOM 783 C C . GLU A 1 96 ? -10.960 -12.530 7.939 1.00 84.94 96 GLU A C 1
ATOM 785 O O . GLU A 1 96 ? -12.124 -12.854 8.185 1.00 84.94 96 GLU A O 1
ATOM 790 N N . ARG A 1 97 ? -10.017 -12.539 8.889 1.00 85.31 97 ARG A N 1
ATOM 791 C CA . ARG A 1 97 ? -10.283 -12.904 10.289 1.00 85.31 97 ARG A CA 1
ATOM 792 C C . ARG A 1 97 ? -10.954 -11.793 11.087 1.00 85.31 97 ARG A C 1
ATOM 794 O O . ARG A 1 97 ? -11.557 -12.067 12.128 1.00 85.31 97 ARG A O 1
ATOM 801 N N . GLN A 1 98 ? -10.817 -10.552 10.644 1.00 82.88 98 GLN A N 1
ATOM 802 C CA . GLN A 1 98 ? -11.307 -9.371 11.337 1.00 82.88 98 GLN A CA 1
ATOM 803 C C . GLN A 1 98 ? -12.542 -8.806 10.624 1.00 82.88 98 GLN A C 1
ATOM 805 O O . GLN A 1 98 ? -12.776 -9.029 9.443 1.00 82.88 98 GLN A O 1
ATOM 810 N N . SER A 1 99 ? -13.359 -8.036 11.339 1.00 82.38 99 SER A N 1
ATOM 811 C CA . SER A 1 99 ? -14.498 -7.329 10.741 1.00 82.38 99 SER A CA 1
ATOM 812 C C . SER A 1 99 ? -14.409 -5.842 11.056 1.00 82.38 99 SER A C 1
ATOM 814 O O . SER A 1 99 ? -13.893 -5.458 12.103 1.00 82.38 99 SER A O 1
ATOM 816 N N . ASN A 1 100 ? -14.932 -5.002 10.158 1.00 88.50 100 ASN A 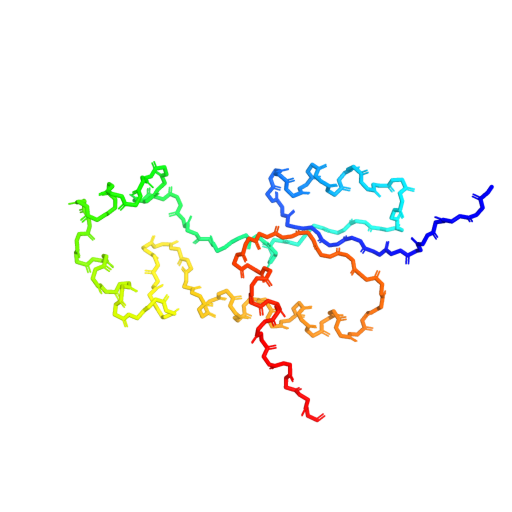N 1
ATOM 817 C CA . ASN A 1 100 ? -14.908 -3.540 10.285 1.00 88.50 100 ASN A CA 1
ATOM 818 C C . ASN A 1 100 ? -13.483 -2.953 10.317 1.00 88.50 100 ASN A C 1
ATOM 820 O O . ASN A 1 100 ? -13.123 -2.216 11.235 1.00 88.50 100 ASN A O 1
ATOM 824 N N . ILE A 1 101 ? -12.674 -3.264 9.300 1.00 90.25 101 ILE A N 1
ATOM 825 C CA . ILE A 1 101 ? -11.364 -2.635 9.090 1.00 90.25 101 ILE A CA 1
ATOM 826 C C . ILE A 1 101 ? -11.431 -1.675 7.903 1.00 90.25 101 ILE A C 1
ATOM 828 O O . ILE A 1 101 ? -11.943 -2.017 6.839 1.00 90.25 101 ILE A O 1
ATOM 832 N N . LEU A 1 102 ? -10.877 -0.478 8.083 1.00 90.38 102 LEU A N 1
ATOM 833 C CA . LEU A 1 102 ? -10.587 0.472 7.018 1.00 90.38 102 LEU A CA 1
ATOM 834 C C . LEU A 1 102 ? -9.090 0.435 6.697 1.00 90.38 102 LEU A C 1
ATOM 836 O O . LEU A 1 102 ? -8.266 0.794 7.535 1.00 90.38 102 LEU A O 1
ATOM 840 N N . VAL A 1 103 ? -8.744 0.058 5.468 1.00 90.88 103 VAL A N 1
ATOM 841 C CA . VAL A 1 103 ? -7.354 0.045 4.992 1.00 90.88 103 VAL A CA 1
ATOM 842 C C . VAL A 1 103 ? -7.048 1.329 4.216 1.00 90.88 103 VAL A C 1
ATOM 844 O O . VAL A 1 103 ? -7.723 1.652 3.241 1.00 90.88 103 VAL A O 1
ATOM 847 N N . ILE A 1 104 ? -6.000 2.047 4.620 1.00 90.81 104 ILE A N 1
ATOM 848 C CA . ILE A 1 104 ? -5.472 3.248 3.962 1.00 90.81 104 ILE A CA 1
ATOM 849 C C . ILE A 1 104 ? -4.102 2.905 3.367 1.00 90.81 104 ILE A C 1
ATOM 851 O O . ILE A 1 104 ? -3.087 2.863 4.066 1.00 90.81 104 ILE A O 1
ATOM 855 N N . SER A 1 105 ? -4.069 2.658 2.058 1.00 89.00 105 SER A N 1
ATOM 856 C CA . SER A 1 105 ? -2.850 2.305 1.319 1.00 89.00 105 SER A CA 1
ATOM 857 C C . SER A 1 105 ? -2.686 3.159 0.052 1.00 89.00 105 SER A C 1
ATOM 859 O O . SER A 1 105 ? -3.134 4.307 0.005 1.00 89.00 105 SER A O 1
ATOM 861 N N . HIS A 1 106 ? -2.015 2.616 -0.963 1.00 86.12 106 HIS A N 1
ATOM 862 C CA . HIS A 1 106 ? -1.680 3.281 -2.220 1.00 86.12 106 HIS A CA 1
ATOM 863 C C . HIS A 1 106 ? -2.313 2.563 -3.413 1.00 86.12 106 HIS A C 1
ATOM 865 O O . HIS A 1 106 ? -2.926 1.506 -3.265 1.00 86.12 106 HIS A O 1
ATOM 871 N N . GLN A 1 107 ? -2.177 3.148 -4.605 1.00 79.81 107 GLN A N 1
ATOM 872 C CA . GLN A 1 107 ? -2.851 2.683 -5.823 1.00 79.81 107 GLN A CA 1
ATOM 873 C C . GLN A 1 107 ? -2.599 1.196 -6.102 1.00 79.81 107 GLN A C 1
ATOM 875 O O . GLN A 1 107 ? -3.551 0.451 -6.327 1.00 79.81 107 GLN A O 1
ATOM 880 N N . VAL A 1 108 ? -1.337 0.753 -6.053 1.00 75.56 108 VAL A N 1
ATOM 881 C CA . VAL A 1 108 ? -0.990 -0.633 -6.391 1.00 75.56 108 VAL A CA 1
ATOM 882 C C . VAL A 1 108 ? -1.482 -1.605 -5.322 1.00 75.56 108 VAL A C 1
ATOM 884 O O . VAL A 1 108 ? -2.120 -2.598 -5.665 1.00 75.56 108 VAL A O 1
ATOM 887 N N . CYS A 1 109 ? -1.269 -1.299 -4.040 1.00 78.12 109 CYS A N 1
ATOM 888 C CA . CYS A 1 109 ? -1.783 -2.121 -2.942 1.00 78.12 109 CYS A CA 1
ATOM 889 C C . CYS A 1 109 ? -3.307 -2.274 -3.024 1.00 78.12 109 CYS A C 1
ATOM 891 O O . CYS A 1 109 ? -3.811 -3.392 -3.007 1.00 78.12 109 CYS A O 1
ATOM 893 N N . SER A 1 110 ? -4.045 -1.171 -3.185 1.00 78.56 110 SER A N 1
ATOM 894 C CA . SER A 1 110 ? -5.511 -1.183 -3.315 1.00 78.56 110 SER A CA 1
ATOM 895 C C . SER A 1 110 ? -5.988 -1.986 -4.536 1.00 78.56 110 SER A C 1
ATOM 897 O O . SER A 1 110 ? -6.933 -2.776 -4.459 1.00 78.56 110 SER A O 1
ATOM 899 N N . TYR A 1 111 ? -5.289 -1.852 -5.665 1.00 79.19 111 TYR A N 1
ATOM 900 C CA . TYR A 1 111 ? -5.561 -2.643 -6.863 1.00 79.19 111 TYR A CA 1
ATOM 901 C C . TYR A 1 111 ? -5.346 -4.146 -6.631 1.00 79.19 111 TYR A C 1
ATOM 903 O O . TYR A 1 111 ? -6.162 -4.952 -7.071 1.00 79.19 111 TYR A O 1
ATOM 911 N N . LEU A 1 112 ? -4.283 -4.539 -5.925 1.00 77.19 112 LEU A N 1
ATOM 912 C CA . LEU A 1 112 ? -4.023 -5.945 -5.614 1.00 77.19 112 LEU A CA 1
ATOM 913 C C . LEU A 1 112 ? -5.039 -6.505 -4.616 1.00 77.19 112 LEU A C 1
ATOM 915 O O . LEU A 1 112 ? -5.562 -7.588 -4.855 1.00 77.19 112 LEU A O 1
ATOM 919 N N . PHE A 1 113 ? -5.411 -5.750 -3.579 1.00 75.88 113 PHE A N 1
ATOM 920 C CA . PHE A 1 113 ? -6.468 -6.152 -2.642 1.00 75.88 113 PHE A CA 1
ATOM 921 C C . PHE A 1 113 ? -7.800 -6.449 -3.340 1.00 75.88 113 PHE A C 1
ATOM 923 O O . PHE A 1 113 ? -8.491 -7.391 -2.976 1.00 75.88 113 PHE A O 1
ATOM 930 N N . THR A 1 114 ? -8.165 -5.667 -4.358 1.00 75.38 114 THR A N 1
ATOM 931 C CA . THR A 1 114 ? -9.442 -5.836 -5.076 1.00 75.38 114 THR A CA 1
ATOM 932 C C . THR A 1 114 ? -9.409 -6.903 -6.170 1.00 75.38 114 THR A C 1
ATOM 934 O O . THR A 1 114 ? -10.460 -7.254 -6.707 1.00 75.38 114 THR A O 1
ATOM 937 N N . ARG A 1 115 ? -8.225 -7.408 -6.535 1.00 70.50 115 ARG A N 1
ATOM 938 C CA . ARG A 1 115 ? -8.054 -8.354 -7.649 1.00 70.50 115 ARG A CA 1
ATOM 939 C C . ARG A 1 115 ? -7.384 -9.659 -7.279 1.00 70.50 115 ARG A C 1
ATOM 941 O O . ARG A 1 115 ? -7.342 -10.535 -8.138 1.00 70.50 115 ARG A O 1
ATOM 948 N N . CYS A 1 116 ? -6.869 -9.795 -6.062 1.00 61.44 116 CYS A N 1
ATOM 949 C CA . CYS A 1 116 ? -6.438 -11.080 -5.548 1.00 61.44 116 CYS A CA 1
ATOM 950 C C . CYS A 1 116 ? -7.691 -11.966 -5.465 1.00 61.44 116 CYS A C 1
ATOM 952 O O . CYS A 1 116 ? -8.606 -11.628 -4.707 1.00 61.44 116 CYS A O 1
ATOM 954 N N . PRO A 1 117 ? -7.813 -13.027 -6.289 1.00 51.75 117 PRO A N 1
ATOM 955 C CA . PRO A 1 117 ? -8.879 -13.990 -6.103 1.00 51.75 117 PRO A CA 1
ATOM 956 C C . PRO A 1 117 ? -8.594 -14.639 -4.759 1.00 51.75 117 PRO A C 1
ATOM 958 O O . PRO A 1 117 ? -7.645 -15.403 -4.618 1.00 51.75 117 PRO A O 1
ATOM 961 N N . VAL A 1 118 ? -9.365 -14.241 -3.757 1.00 52.97 118 VAL A N 1
ATOM 962 C CA . VAL A 1 118 ? -9.294 -14.829 -2.432 1.00 52.97 118 VAL A CA 1
ATOM 963 C C . VAL A 1 118 ? -9.590 -16.308 -2.632 1.00 52.97 118 VAL A C 1
ATOM 965 O O . VAL A 1 118 ? -10.694 -16.659 -3.064 1.00 52.97 118 VAL A O 1
ATOM 968 N N . SER A 1 119 ? -8.569 -17.149 -2.469 1.00 43.62 119 SER A N 1
ATOM 969 C CA . SER A 1 119 ? -8.701 -18.596 -2.570 1.00 43.62 119 SER A CA 1
ATOM 970 C C . SER A 1 119 ? -9.687 -19.018 -1.495 1.00 43.62 119 SER A C 1
ATOM 972 O O . SER A 1 119 ? -9.344 -19.150 -0.327 1.00 43.62 119 SER A O 1
ATOM 974 N N . THR A 1 120 ? -10.943 -19.153 -1.900 1.00 36.53 120 THR A N 1
ATOM 975 C CA . THR A 1 120 ? -11.970 -19.830 -1.126 1.00 36.53 120 THR A CA 1
ATOM 976 C C . THR A 1 120 ? -11.607 -21.304 -1.212 1.00 36.53 120 THR A C 1
ATOM 978 O O . THR A 1 120 ? -11.951 -21.972 -2.186 1.00 36.53 120 THR A O 1
ATOM 981 N N . GLU A 1 121 ? -10.802 -21.769 -0.256 1.00 35.47 121 GLU A N 1
ATOM 982 C CA . GLU A 1 121 ? -10.777 -23.191 0.096 1.00 35.47 121 GLU A CA 1
ATOM 983 C C . GLU A 1 121 ? -12.108 -23.595 0.745 1.00 35.47 121 GLU A C 1
ATOM 985 O O . GLU A 1 121 ? -12.664 -22.796 1.539 1.00 35.47 121 GLU A O 1
#

Secondary structure (DSSP, 8-state):
-------EEEE-SSHHHHHHHHTTTTT-SEEEE-GGGS-----SSTTTT--HHHHHHH-HHHHHHHHH-TTTPPPTTS--HHHHHHHHHHHHHHHHH-SSEEEE--HHHHHHHHHS-----